Protein AF-A0A7C7Y521-F1 (afdb_monomer)

Radius of gyration: 19.04 Å; Cα contacts (8 Å, |Δi|>4): 292; chains: 1; bounding box: 47×38×48 Å

Solvent-accessible surface area (backbone atoms only — not comparable to full-atom values): 9490 Å² total; per-residue (Å²): 133,57,46,33,30,32,27,27,68,49,81,90,41,95,53,38,60,43,75,40,86,36,73,72,56,81,85,80,34,58,28,92,82,79,62,44,74,29,47,64,47,59,54,44,24,47,72,50,73,90,46,83,45,57,36,32,19,38,19,35,19,42,50,37,73,87,81,71,43,61,76,44,74,25,73,37,70,51,83,88,64,79,81,86,50,15,38,38,39,37,40,30,64,85,37,76,47,62,74,58,28,39,56,49,19,47,49,42,43,55,44,47,61,72,41,69,86,68,65,69,76,60,46,66,69,63,87,85,62,87,84,84,50,92,86,47,58,66,70,60,38,52,51,54,49,53,52,51,50,53,53,53,64,73,63,64,73,80,75,91,84,130

Mean predicted aligned error: 10.66 Å

pLDDT: mean 84.23, std 12.85, range [37.84, 97.69]

Structure (mmCIF, N/CA/C/O backbone):
data_AF-A0A7C7Y521-F1
#
_entry.id   AF-A0A7C7Y521-F1
#
loop_
_atom_site.group_PDB
_atom_site.id
_atom_site.type_symbol
_atom_site.label_atom_id
_atom_site.label_alt_id
_atom_site.label_comp_id
_atom_site.label_asym_id
_atom_site.label_entity_id
_atom_site.label_seq_id
_atom_site.pdbx_PDB_ins_code
_atom_site.Cartn_x
_atom_site.Cartn_y
_atom_site.Cartn_z
_atom_site.occupancy
_atom_site.B_iso_or_equiv
_atom_site.auth_seq_id
_atom_site.auth_comp_id
_atom_site.auth_asym_id
_atom_site.auth_atom_id
_atom_site.pdbx_PDB_model_num
ATOM 1 N N . MET A 1 1 ? 2.148 -13.731 1.899 1.00 59.22 1 MET A N 1
ATOM 2 C CA . MET A 1 1 ? 1.706 -13.271 3.235 1.00 59.22 1 MET A CA 1
ATOM 3 C C . MET A 1 1 ? 0.767 -12.085 3.046 1.00 59.22 1 MET A C 1
ATOM 5 O O . MET A 1 1 ? 1.193 -11.110 2.441 1.00 59.22 1 MET A O 1
ATOM 9 N N . LYS A 1 2 ? -0.501 -12.167 3.474 1.00 75.81 2 LYS A N 1
ATOM 10 C CA . LYS A 1 2 ? -1.462 -11.052 3.341 1.00 75.81 2 LYS A CA 1
ATOM 11 C C . LYS A 1 2 ? -1.344 -10.151 4.574 1.00 75.81 2 LYS A C 1
ATOM 13 O O . LYS A 1 2 ? -1.553 -10.625 5.691 1.00 75.81 2 LYS A O 1
ATOM 18 N N . ARG A 1 3 ? -0.948 -8.891 4.374 1.00 87.31 3 ARG A N 1
ATOM 19 C CA . ARG A 1 3 ? -0.843 -7.870 5.427 1.00 87.31 3 ARG A CA 1
ATOM 20 C C . ARG A 1 3 ? -1.971 -6.856 5.267 1.00 87.31 3 ARG A C 1
ATOM 22 O O . ARG A 1 3 ? -2.382 -6.552 4.147 1.00 87.31 3 ARG A O 1
ATOM 29 N N . GLY A 1 4 ? -2.453 -6.321 6.378 1.00 91.06 4 GLY A N 1
ATOM 30 C CA . GLY A 1 4 ? -3.502 -5.311 6.368 1.00 91.06 4 GLY A CA 1
ATOM 31 C C . GLY A 1 4 ? -3.716 -4.679 7.732 1.00 91.06 4 GLY A C 1
ATOM 32 O O . GLY A 1 4 ? -2.972 -4.933 8.683 1.00 91.06 4 GLY A O 1
ATOM 33 N N . VAL A 1 5 ? -4.747 -3.850 7.814 1.00 93.88 5 VAL A N 1
ATOM 34 C CA . VAL A 1 5 ? -5.182 -3.200 9.047 1.00 93.88 5 VAL A CA 1
ATOM 35 C C . VAL A 1 5 ? -6.683 -3.393 9.211 1.00 93.88 5 VAL A C 1
ATOM 37 O O . VAL A 1 5 ? -7.453 -3.155 8.281 1.00 93.88 5 VAL A O 1
ATOM 40 N N . GLY A 1 6 ? -7.086 -3.841 10.395 1.00 94.50 6 GLY A N 1
ATOM 41 C CA . GLY A 1 6 ? -8.477 -3.895 10.823 1.00 94.50 6 GLY A CA 1
ATOM 42 C C . GLY A 1 6 ? -8.884 -2.581 11.479 1.00 94.50 6 GLY A C 1
ATOM 43 O O . GLY A 1 6 ? -8.140 -2.059 12.308 1.00 94.50 6 GLY A O 1
ATOM 44 N N . TYR A 1 7 ? -10.057 -2.065 11.133 1.00 95.19 7 TYR A N 1
ATOM 45 C CA . TYR A 1 7 ? -10.624 -0.843 11.693 1.00 95.19 7 TYR A CA 1
ATOM 46 C C . TYR A 1 7 ? -12.006 -1.123 12.274 1.00 95.19 7 TYR A C 1
ATOM 48 O O . TYR A 1 7 ? -12.834 -1.786 11.649 1.00 95.19 7 TYR A O 1
ATOM 56 N N . CYS A 1 8 ? -12.261 -0.622 13.482 1.00 94.88 8 CYS A N 1
ATOM 57 C CA . CYS A 1 8 ? -13.601 -0.642 14.057 1.00 94.88 8 CYS A CA 1
ATOM 58 C C . CYS A 1 8 ? -14.475 0.415 13.373 1.00 94.88 8 CYS A C 1
ATOM 60 O O . CYS A 1 8 ? -14.067 1.574 13.282 1.00 94.88 8 CYS A O 1
ATOM 62 N N . GLU A 1 9 ? -15.675 0.022 12.948 1.00 93.62 9 GLU A N 1
ATOM 63 C CA . GLU A 1 9 ? -16.649 0.916 12.302 1.00 93.62 9 GLU A CA 1
ATOM 64 C C . GLU A 1 9 ? -17.722 1.432 13.271 1.00 93.62 9 GLU A C 1
ATOM 66 O O . GLU A 1 9 ? -18.473 2.343 12.939 1.00 93.62 9 GLU A O 1
ATOM 71 N N . ASN A 1 10 ? -17.776 0.898 14.494 1.00 94.06 10 ASN A N 1
ATOM 72 C CA . ASN A 1 10 ? -18.704 1.374 15.512 1.00 94.06 10 ASN A CA 1
ATOM 73 C C . ASN A 1 10 ? -18.259 2.739 16.052 1.00 94.06 10 ASN A C 1
ATOM 75 O O . ASN A 1 10 ? -17.289 2.803 16.806 1.00 94.06 10 ASN A O 1
ATOM 79 N N . THR A 1 11 ? -18.993 3.802 15.717 1.00 93.81 11 THR A N 1
ATOM 80 C CA . THR A 1 11 ? -18.720 5.188 16.140 1.00 93.81 11 THR A CA 1
ATOM 81 C C . THR A 1 11 ? -18.828 5.411 17.647 1.00 93.81 11 THR A C 1
ATOM 83 O O . THR A 1 11 ? -18.257 6.368 18.160 1.00 93.81 11 THR A O 1
ATOM 86 N N . GLU A 1 12 ? -19.538 4.541 18.367 1.00 95.44 12 GLU A N 1
ATOM 87 C CA . GLU A 1 12 ? -19.653 4.586 19.832 1.00 95.44 12 GLU A CA 1
ATOM 88 C C . GLU A 1 12 ? -18.513 3.827 20.529 1.00 95.44 12 GLU A C 1
ATOM 90 O O . GLU A 1 12 ? -18.348 3.899 21.748 1.00 95.44 12 GLU A O 1
ATOM 95 N N . CYS A 1 13 ? -17.706 3.079 19.774 1.00 94.06 13 CYS A N 1
ATOM 96 C CA . CYS A 1 13 ? -16.554 2.379 20.314 1.00 94.06 13 CYS A CA 1
ATOM 97 C C . CYS A 1 13 ? -15.375 3.342 20.463 1.00 94.06 13 CYS A C 1
ATOM 99 O O . CYS A 1 13 ? -15.006 4.045 19.529 1.00 94.06 13 CYS A O 1
ATOM 101 N N . GLU A 1 14 ? -14.686 3.295 21.601 1.00 94.19 14 GLU A N 1
ATOM 102 C CA . GLU A 1 14 ? -13.473 4.098 21.805 1.00 94.19 14 GLU A CA 1
ATOM 103 C C . GLU A 1 14 ? -12.347 3.744 20.811 1.00 94.19 14 GLU A C 1
ATOM 105 O O . GLU A 1 14 ? -11.445 4.545 20.576 1.00 94.19 14 GLU A O 1
ATOM 110 N N . ASP A 1 15 ? -12.394 2.553 20.207 1.00 93.69 15 ASP A N 1
ATOM 111 C CA . ASP A 1 15 ? -11.446 2.123 19.175 1.00 93.69 15 ASP A CA 1
ATOM 112 C C . ASP A 1 15 ? -11.959 2.366 17.749 1.00 93.69 15 ASP A C 1
ATOM 114 O O . ASP A 1 15 ? -11.380 1.849 16.789 1.00 93.69 15 ASP A O 1
ATOM 118 N N . TYR A 1 16 ? -13.024 3.160 17.592 1.00 93.94 16 TYR A N 1
ATOM 119 C CA . TYR A 1 16 ? -13.487 3.648 16.296 1.00 93.94 16 TYR A CA 1
ATOM 120 C C . TYR A 1 16 ? -12.320 4.219 15.488 1.00 93.94 16 TYR A C 1
ATOM 122 O O . TYR A 1 16 ? -11.528 5.013 16.002 1.00 93.94 16 TYR A O 1
ATOM 130 N N . ALA A 1 17 ? -12.195 3.790 14.228 1.00 90.81 17 ALA A N 1
ATOM 131 C CA . ALA A 1 17 ? -11.139 4.218 13.309 1.00 90.81 17 ALA A CA 1
ATOM 132 C C . ALA A 1 17 ? -9.686 3.955 13.780 1.00 90.81 17 ALA A C 1
ATOM 134 O O . ALA A 1 17 ? -8.739 4.309 13.072 1.00 90.81 17 ALA A O 1
ATOM 135 N N . LY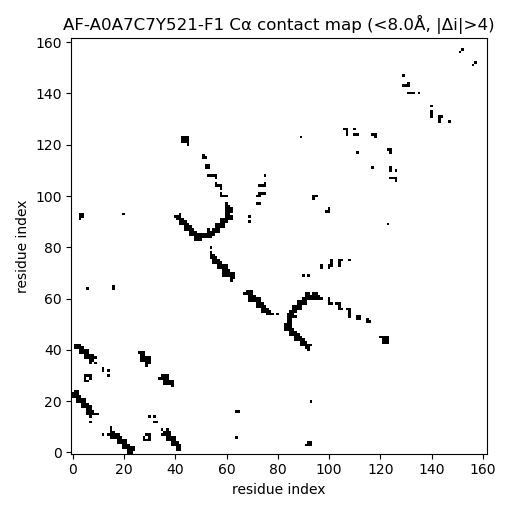S A 1 18 ? -9.462 3.287 14.922 1.00 91.62 18 LYS A N 1
ATOM 136 C CA . LYS A 1 18 ? -8.121 2.869 15.349 1.00 91.62 18 LYS A CA 1
ATOM 137 C C . LYS A 1 18 ? -7.715 1.607 14.595 1.00 91.62 18 LYS A C 1
ATOM 139 O O . LYS A 1 18 ? -8.468 0.640 14.516 1.00 91.62 18 LYS A O 1
ATOM 144 N N . GLY A 1 19 ? -6.513 1.636 14.026 1.00 90.56 19 GLY A N 1
ATOM 145 C CA . GLY A 1 19 ? -5.986 0.535 13.228 1.00 90.56 19 GLY A CA 1
ATOM 146 C C . GLY A 1 19 ? -5.368 -0.569 14.081 1.00 90.56 19 GLY A C 1
ATOM 147 O O . GLY A 1 19 ? -4.510 -0.299 14.919 1.00 90.56 19 GLY A O 1
ATOM 148 N N . VAL A 1 20 ? -5.750 -1.815 13.815 1.00 92.00 20 VAL A N 1
ATOM 149 C CA . VAL A 1 20 ? -5.137 -3.028 14.372 1.00 92.00 20 VAL A CA 1
ATOM 150 C C . VAL A 1 20 ? -4.362 -3.737 13.269 1.00 92.00 20 VAL A C 1
ATOM 152 O O . VAL A 1 20 ? -4.925 -4.044 12.223 1.00 92.00 20 VAL A O 1
ATOM 155 N N . PHE A 1 21 ? -3.074 -4.001 13.484 1.00 91.12 21 PHE A N 1
ATOM 156 C CA . PHE A 1 21 ? -2.248 -4.711 12.505 1.00 91.12 21 PHE A CA 1
ATOM 157 C C . PHE A 1 21 ? -2.719 -6.157 12.316 1.00 91.12 21 PHE A C 1
ATOM 159 O O . PHE A 1 21 ? -2.925 -6.876 13.293 1.00 91.12 21 PHE A O 1
ATOM 166 N N . LEU A 1 22 ? -2.844 -6.588 11.061 1.00 88.81 22 LEU A N 1
ATOM 167 C CA . LEU A 1 22 ? -3.291 -7.926 10.693 1.00 88.81 22 LEU A CA 1
ATOM 168 C C . LEU A 1 22 ? -2.240 -8.628 9.824 1.00 88.81 22 LEU A C 1
ATOM 170 O O . LEU A 1 22 ? -1.829 -8.118 8.777 1.00 88.81 22 LEU A O 1
ATOM 174 N N . LEU A 1 23 ? -1.833 -9.825 10.255 1.00 83.31 23 LEU A N 1
ATOM 175 C CA . LEU A 1 23 ? -0.861 -10.687 9.581 1.00 83.31 23 LEU A CA 1
ATOM 176 C C . LEU A 1 23 ? -1.488 -12.056 9.308 1.00 83.31 23 LEU A C 1
ATOM 178 O O . LEU A 1 23 ? -1.955 -12.696 10.246 1.00 83.31 23 LEU A O 1
ATOM 182 N N . ASN A 1 24 ? -1.491 -12.512 8.048 1.00 72.56 24 ASN A N 1
ATOM 183 C CA . ASN A 1 24 ? -2.112 -13.789 7.639 1.00 72.56 24 ASN A CA 1
ATOM 184 C C . ASN A 1 24 ? -3.574 -13.933 8.090 1.00 72.56 24 ASN A C 1
ATOM 186 O O . ASN A 1 24 ? -4.065 -15.022 8.374 1.00 72.56 24 ASN A O 1
ATOM 190 N N . HIS A 1 25 ? -4.258 -12.800 8.169 1.00 69.06 25 HIS A N 1
ATOM 191 C CA . HIS A 1 25 ? -5.650 -12.702 8.564 1.00 69.06 25 HIS A CA 1
ATOM 192 C C . HIS A 1 25 ? -6.571 -13.045 7.376 1.00 69.06 25 HIS A C 1
ATOM 194 O O . HIS A 1 25 ? -6.161 -12.947 6.215 1.00 69.06 25 HIS A O 1
ATOM 200 N N . GLY A 1 26 ? -7.786 -13.513 7.687 1.00 70.94 26 GLY A N 1
ATOM 201 C CA . GLY A 1 26 ? -8.828 -13.817 6.701 1.00 70.94 26 GLY A CA 1
ATOM 202 C C . GLY A 1 26 ? -9.430 -12.561 6.060 1.00 70.94 26 GLY A C 1
ATOM 203 O O . GLY A 1 26 ? -8.757 -11.562 5.851 1.00 70.94 26 GLY A O 1
ATOM 204 N N . ASP A 1 27 ? -10.721 -12.589 5.739 1.00 78.75 27 ASP A N 1
ATOM 205 C CA . ASP A 1 27 ? -11.410 -11.407 5.189 1.00 78.75 27 ASP A CA 1
ATOM 206 C C . ASP A 1 27 ? -12.251 -10.676 6.246 1.00 78.75 27 ASP A C 1
ATOM 208 O O . ASP A 1 27 ? -12.666 -9.541 6.042 1.00 78.75 27 ASP A O 1
ATOM 212 N N . THR A 1 28 ? -12.451 -11.298 7.409 1.00 86.69 28 THR A N 1
ATOM 213 C CA . THR A 1 28 ? -13.345 -10.824 8.472 1.00 86.69 28 THR A CA 1
ATOM 214 C C . THR A 1 28 ? -12.572 -10.372 9.700 1.00 86.69 28 THR A C 1
ATOM 216 O O . THR A 1 28 ? -11.849 -11.167 10.302 1.00 86.69 28 THR A O 1
ATOM 219 N N . PHE A 1 29 ? -12.739 -9.120 10.113 1.00 91.81 29 PHE A N 1
ATOM 220 C CA . PHE A 1 29 ? -12.147 -8.574 11.335 1.00 91.81 29 PHE A CA 1
ATOM 221 C C . PHE A 1 29 ? -13.235 -8.241 12.352 1.00 91.81 29 PHE A C 1
ATOM 223 O O . PHE A 1 29 ? -14.245 -7.638 12.006 1.00 91.81 29 PHE A O 1
ATOM 230 N N . TYR A 1 30 ? -13.003 -8.601 13.612 1.00 92.88 30 TYR A N 1
ATOM 231 C CA . TYR A 1 30 ? -13.845 -8.192 14.732 1.00 92.88 30 TYR A CA 1
ATOM 232 C C . TYR A 1 30 ? -13.053 -7.253 15.629 1.00 92.88 30 TYR A C 1
ATOM 234 O O . TYR A 1 30 ? -11.924 -7.567 16.014 1.00 92.88 30 TYR A O 1
ATOM 242 N N . CYS A 1 31 ? -13.656 -6.123 15.994 1.00 93.56 31 CYS A N 1
ATOM 243 C CA . CYS A 1 31 ? -13.049 -5.177 16.917 1.00 93.56 31 CYS A CA 1
ATOM 244 C C . CYS A 1 31 ? -12.708 -5.893 18.240 1.00 93.56 31 CYS A C 1
ATOM 246 O O . CYS A 1 31 ? -13.607 -6.462 18.869 1.00 93.56 31 CYS A O 1
ATOM 248 N N . PRO A 1 32 ? -11.452 -5.842 18.721 1.00 92.00 32 PRO A N 1
ATOM 249 C CA . PRO A 1 32 ? -11.068 -6.475 19.983 1.00 92.00 32 PRO A CA 1
ATOM 250 C C . PRO A 1 32 ? -11.863 -5.965 21.191 1.00 92.00 32 PRO A C 1
ATOM 252 O O . PRO A 1 32 ? -12.021 -6.691 22.173 1.00 92.00 32 PRO A O 1
ATOM 255 N N . ARG A 1 33 ? -12.377 -4.732 21.102 1.00 94.06 33 ARG A N 1
ATOM 256 C CA . ARG A 1 33 ? -13.061 -4.031 22.186 1.00 94.06 33 ARG A CA 1
ATOM 257 C C . ARG A 1 33 ? -14.566 -4.264 22.208 1.00 94.06 33 ARG A C 1
ATOM 259 O O . ARG A 1 33 ? -15.072 -4.825 23.171 1.00 94.06 33 ARG A O 1
ATOM 266 N N . CYS A 1 34 ? -15.284 -3.863 21.158 1.00 95.31 34 CYS A N 1
ATOM 267 C CA . CYS A 1 34 ? -16.746 -4.007 21.108 1.00 95.31 34 CYS A CA 1
ATOM 268 C C . CYS A 1 34 ? -17.223 -5.325 20.478 1.00 95.31 34 CYS A C 1
ATOM 270 O O . CYS A 1 34 ? -18.424 -5.574 20.450 1.00 95.31 34 CYS A O 1
ATOM 272 N N . ARG A 1 35 ? -16.308 -6.162 19.958 1.00 94.25 35 ARG A N 1
ATOM 273 C CA . ARG A 1 35 ? -16.593 -7.447 19.285 1.00 94.25 35 ARG A CA 1
ATOM 274 C C . ARG A 1 35 ? -17.498 -7.358 18.054 1.00 94.25 35 ARG A C 1
ATOM 276 O O . ARG A 1 35 ? -17.845 -8.390 17.489 1.00 94.25 35 ARG A O 1
ATOM 283 N N . GLN A 1 36 ? -17.835 -6.154 17.601 1.00 94.31 36 GLN A N 1
ATOM 284 C CA . GLN A 1 36 ? -18.565 -5.952 16.357 1.00 94.31 36 GLN A CA 1
ATOM 285 C C . GLN A 1 36 ? -17.659 -6.187 15.149 1.00 94.31 36 GLN A C 1
ATOM 287 O O . GLN A 1 36 ? -16.431 -6.057 15.236 1.00 94.31 36 GLN A O 1
ATOM 292 N N . LEU A 1 37 ? -18.284 -6.552 14.031 1.00 93.62 37 LEU A N 1
ATOM 293 C CA . LEU A 1 37 ? -17.612 -6.658 12.744 1.00 93.62 37 LEU A CA 1
ATOM 294 C C . LEU A 1 37 ? -17.034 -5.286 12.370 1.00 93.62 37 LEU A C 1
ATOM 296 O O . LEU A 1 37 ? -17.677 -4.260 12.581 1.00 93.62 37 LEU A O 1
ATOM 300 N N . GLY A 1 38 ? -15.810 -5.276 11.858 1.00 92.94 38 GLY A N 1
ATOM 301 C CA . GLY A 1 38 ? -15.163 -4.082 11.336 1.00 92.94 38 GLY A CA 1
ATOM 302 C C . GLY A 1 38 ? -14.614 -4.303 9.934 1.00 92.94 38 GLY A C 1
ATOM 303 O O . GLY A 1 38 ? -14.723 -5.388 9.355 1.00 92.94 38 GLY A O 1
ATOM 304 N N . LYS A 1 39 ? -13.964 -3.268 9.409 1.00 92.50 39 LYS A N 1
ATOM 305 C CA . LYS A 1 39 ? -13.402 -3.249 8.061 1.00 92.50 39 LYS A CA 1
ATOM 306 C C . LYS A 1 39 ? -11.958 -3.722 8.046 1.00 92.50 39 LYS A C 1
ATOM 308 O O . LYS A 1 39 ? -11.188 -3.441 8.961 1.00 92.50 39 LYS A O 1
ATOM 313 N N . VAL A 1 40 ? -11.575 -4.389 6.964 1.00 93.06 40 VAL A N 1
ATOM 314 C CA . VAL A 1 40 ? -10.196 -4.805 6.695 1.00 93.06 40 VAL A CA 1
ATOM 315 C C . VAL A 1 40 ? -9.701 -4.047 5.478 1.00 93.06 40 VAL A C 1
ATOM 317 O O . VAL A 1 40 ? -10.250 -4.205 4.390 1.00 93.06 40 VAL A O 1
ATOM 320 N N . GLU A 1 41 ? -8.644 -3.260 5.648 1.00 93.69 41 GLU A N 1
ATOM 321 C CA . GLU A 1 41 ? -7.918 -2.660 4.534 1.00 93.69 41 GLU A CA 1
ATOM 322 C C . GLU A 1 41 ? -6.633 -3.455 4.303 1.00 93.69 41 GLU A C 1
ATOM 324 O O . GLU A 1 41 ? -5.780 -3.558 5.189 1.00 93.69 41 GLU A O 1
ATOM 329 N N . LYS A 1 42 ? -6.507 -4.068 3.127 1.00 91.81 42 LYS A N 1
ATOM 330 C CA . LYS A 1 42 ? -5.358 -4.910 2.772 1.00 91.81 42 LYS A CA 1
ATOM 331 C C . LYS A 1 42 ? -4.343 -4.096 1.998 1.00 91.81 42 LYS A C 1
ATOM 333 O O . LYS A 1 42 ? -4.720 -3.255 1.187 1.00 91.81 42 LYS A O 1
ATOM 338 N N . GLU A 1 43 ? -3.066 -4.405 2.189 1.00 91.31 43 GLU A N 1
ATOM 339 C CA . GLU A 1 43 ? -2.066 -3.939 1.236 1.00 91.31 43 GLU A CA 1
ATOM 340 C C . GLU A 1 43 ? -2.307 -4.569 -0.133 1.00 91.31 43 GLU A C 1
ATOM 342 O O . GLU A 1 43 ? -2.573 -5.772 -0.229 1.00 91.31 43 GLU A O 1
ATOM 347 N N . ARG A 1 44 ? -2.202 -3.755 -1.183 1.00 90.12 44 ARG A N 1
ATOM 348 C CA . ARG A 1 44 ? -2.444 -4.171 -2.565 1.00 90.12 44 ARG A CA 1
ATOM 349 C C . ARG A 1 44 ? -1.425 -3.543 -3.498 1.00 90.12 44 ARG A C 1
ATOM 351 O O . ARG A 1 44 ? -1.056 -2.382 -3.331 1.00 90.12 44 ARG A O 1
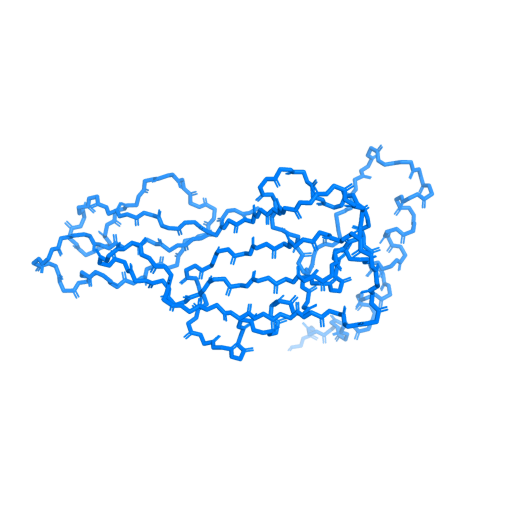ATOM 358 N N . GLY A 1 45 ? -0.967 -4.332 -4.458 1.00 90.38 45 GLY A N 1
ATOM 359 C CA . GLY A 1 45 ? -0.062 -3.918 -5.514 1.00 90.38 45 GLY A CA 1
ATOM 360 C C . GLY A 1 45 ? -0.738 -4.035 -6.865 1.00 90.38 45 GLY A C 1
ATOM 361 O O . GLY A 1 45 ? -1.439 -5.010 -7.097 1.00 90.38 45 GLY A O 1
ATOM 362 N N . PHE A 1 46 ? -0.533 -3.073 -7.752 1.00 90.31 46 PHE A N 1
ATOM 363 C CA . PHE A 1 46 ? -0.944 -3.183 -9.150 1.00 90.31 46 PHE A CA 1
ATOM 364 C C . PHE A 1 46 ? -0.032 -2.330 -10.022 1.00 90.31 46 PHE A C 1
ATOM 366 O O . PHE A 1 46 ? 0.664 -1.440 -9.534 1.00 90.31 46 PHE A O 1
ATOM 373 N N . TYR A 1 47 ? -0.027 -2.575 -11.326 1.00 90.25 47 TYR A N 1
ATOM 374 C CA . TYR A 1 47 ? 0.752 -1.766 -12.252 1.00 90.25 47 TYR A CA 1
ATOM 375 C C . TYR A 1 47 ? -0.023 -1.415 -13.510 1.00 90.25 47 TYR A C 1
ATOM 377 O O . TYR A 1 47 ? -1.026 -2.030 -13.859 1.00 90.25 47 TYR A O 1
ATOM 385 N N . THR A 1 48 ? 0.471 -0.389 -14.192 1.00 87.88 48 THR A N 1
ATOM 386 C CA . THR A 1 48 ? -0.035 0.063 -15.485 1.00 87.88 48 THR A CA 1
ATOM 387 C C . THR A 1 48 ? 1.113 0.128 -16.483 1.00 87.88 48 THR A C 1
ATOM 389 O O . THR A 1 48 ? 2.239 0.482 -16.122 1.00 87.88 48 THR A O 1
ATOM 392 N N . GLY A 1 49 ? 0.825 -0.223 -17.736 1.00 82.94 49 GLY A N 1
ATOM 393 C CA . GLY A 1 49 ? 1.796 -0.255 -18.828 1.00 82.94 49 GLY A CA 1
ATOM 394 C C . GLY A 1 49 ? 1.919 -1.636 -19.473 1.00 82.94 49 GLY A C 1
ATOM 395 O O . GLY A 1 49 ? 1.207 -2.573 -19.119 1.00 82.94 49 GLY A O 1
ATOM 396 N N . ASN A 1 50 ? 2.785 -1.727 -20.478 1.00 77.44 50 ASN A N 1
ATOM 397 C CA . ASN A 1 50 ? 2.999 -2.919 -21.301 1.00 77.44 50 ASN A CA 1
ATOM 398 C C . ASN A 1 50 ? 4.487 -3.171 -21.607 1.00 77.44 50 ASN A C 1
ATOM 400 O O . ASN A 1 50 ? 4.822 -3.724 -22.651 1.00 77.44 50 ASN A O 1
ATOM 404 N N . SER A 1 51 ? 5.370 -2.708 -20.723 1.00 77.19 51 SER A N 1
ATOM 405 C CA . SER A 1 51 ? 6.822 -2.880 -20.798 1.00 77.19 51 SER A CA 1
ATOM 406 C C . SER A 1 51 ? 7.305 -3.814 -19.686 1.00 77.19 51 SER A C 1
ATOM 408 O O . SER A 1 51 ? 6.625 -3.976 -18.680 1.00 77.19 51 SER A O 1
ATOM 410 N N . ASP A 1 52 ? 8.497 -4.387 -19.820 1.00 76.00 52 ASP A N 1
ATOM 411 C CA . ASP A 1 52 ? 9.130 -5.169 -18.743 1.00 76.00 52 ASP A CA 1
ATOM 412 C C . ASP A 1 52 ? 9.947 -4.293 -17.778 1.00 76.00 52 ASP A C 1
ATOM 414 O O . ASP A 1 52 ? 10.551 -4.790 -16.828 1.00 76.00 52 ASP A O 1
ATOM 418 N N . ILE A 1 53 ? 10.003 -2.984 -18.039 1.00 83.94 53 ILE A N 1
ATOM 419 C CA . ILE A 1 53 ? 10.795 -2.015 -17.280 1.00 83.94 53 ILE A CA 1
ATOM 420 C C . ILE A 1 53 ? 9.863 -1.114 -16.477 1.00 83.94 53 ILE A C 1
ATOM 422 O O . ILE A 1 53 ? 8.928 -0.518 -17.020 1.00 83.94 53 ILE A O 1
ATOM 426 N N . PHE A 1 54 ? 10.161 -0.964 -15.188 1.00 88.94 54 PHE A N 1
ATOM 427 C CA . PHE A 1 54 ? 9.450 -0.059 -14.296 1.00 88.94 54 PHE A CA 1
ATOM 428 C C . PHE A 1 54 ? 10.244 1.229 -14.135 1.00 88.94 54 PHE A C 1
ATOM 430 O O . PHE A 1 54 ? 11.388 1.219 -13.690 1.00 88.94 54 PHE A O 1
ATOM 437 N N . LYS A 1 55 ? 9.625 2.353 -14.493 1.00 92.06 55 LYS A N 1
ATOM 438 C CA . LYS A 1 55 ? 10.237 3.679 -14.344 1.00 92.06 55 LYS A CA 1
ATOM 439 C C . LYS A 1 55 ? 9.809 4.372 -13.062 1.00 92.06 55 LYS A C 1
ATOM 441 O O . LYS A 1 55 ? 10.532 5.222 -12.554 1.00 92.06 55 LYS A O 1
ATOM 446 N N . GLU A 1 56 ? 8.622 4.053 -12.569 1.00 94.06 56 GLU A N 1
ATOM 447 C CA . GLU A 1 56 ? 8.006 4.781 -11.472 1.00 94.06 56 GLU A CA 1
ATOM 448 C C . GLU A 1 56 ? 7.309 3.828 -10.512 1.00 94.06 56 GLU A C 1
ATOM 450 O O . GLU A 1 56 ? 6.614 2.896 -10.926 1.00 94.06 56 GLU A O 1
ATOM 455 N N . VAL A 1 57 ? 7.473 4.108 -9.224 1.00 94.88 57 VAL A N 1
ATOM 456 C CA . VAL A 1 57 ? 6.708 3.492 -8.150 1.00 94.88 57 VAL A CA 1
ATOM 457 C C . VAL A 1 57 ? 5.965 4.576 -7.389 1.00 94.88 57 VAL A C 1
ATOM 459 O O . VAL A 1 57 ? 6.558 5.551 -6.925 1.00 94.88 57 VAL A O 1
ATOM 462 N N . ARG A 1 58 ? 4.660 4.371 -7.237 1.00 96.56 58 ARG A N 1
ATOM 463 C CA . ARG A 1 58 ? 3.767 5.165 -6.398 1.00 96.56 58 ARG A CA 1
ATOM 464 C C . ARG A 1 58 ? 3.419 4.368 -5.154 1.00 96.56 58 ARG A C 1
ATOM 466 O O . ARG A 1 58 ? 3.129 3.178 -5.234 1.00 96.56 58 ARG A O 1
ATOM 473 N N . VAL A 1 59 ? 3.425 5.021 -4.006 1.00 97.06 59 VAL A N 1
ATOM 474 C CA . VAL A 1 59 ? 2.962 4.449 -2.744 1.00 97.06 59 VAL A CA 1
ATOM 475 C C . VAL A 1 59 ? 1.845 5.337 -2.232 1.00 97.06 59 VAL A C 1
ATOM 477 O O . VAL A 1 59 ? 2.108 6.453 -1.798 1.00 97.06 59 VAL A O 1
ATOM 480 N N . GLU A 1 60 ? 0.612 4.853 -2.290 1.00 97.69 60 GLU A N 1
ATOM 481 C CA . GLU A 1 60 ? -0.540 5.490 -1.661 1.00 97.69 60 GLU A CA 1
ATOM 482 C C . GLU A 1 60 ? -0.553 5.110 -0.177 1.00 97.69 60 GLU A C 1
ATOM 484 O O . GLU A 1 60 ? -0.551 3.927 0.191 1.00 97.69 60 GLU A O 1
ATOM 489 N N . TYR A 1 61 ? -0.505 6.118 0.691 1.00 96.94 61 TYR A N 1
ATOM 490 C CA . TYR A 1 61 ? -0.348 5.938 2.129 1.00 96.94 61 TYR A CA 1
ATOM 491 C C . TYR A 1 61 ? -1.248 6.892 2.920 1.00 96.94 61 TYR A C 1
ATOM 493 O O . TYR A 1 61 ? -2.065 7.630 2.370 1.00 96.94 61 TYR A O 1
ATOM 501 N N . ASN A 1 62 ? -1.143 6.818 4.248 1.00 95.44 62 ASN A N 1
ATOM 502 C CA . ASN A 1 62 ? -1.974 7.581 5.170 1.00 95.44 62 ASN A CA 1
ATOM 503 C C . ASN A 1 62 ? -3.475 7.306 4.963 1.00 95.44 62 ASN A C 1
ATOM 505 O O . ASN A 1 62 ? -4.283 8.215 4.785 1.00 95.44 62 ASN A O 1
ATOM 509 N N . PHE A 1 63 ? -3.834 6.016 4.965 1.00 96.69 63 PHE A N 1
ATOM 510 C CA . PHE A 1 63 ? -5.224 5.584 4.824 1.00 96.69 63 PHE A CA 1
ATOM 511 C C . PHE A 1 63 ? -6.117 6.186 5.911 1.00 96.69 63 PHE A C 1
ATOM 513 O O . PHE A 1 63 ? -5.817 6.055 7.107 1.00 96.69 63 PHE A O 1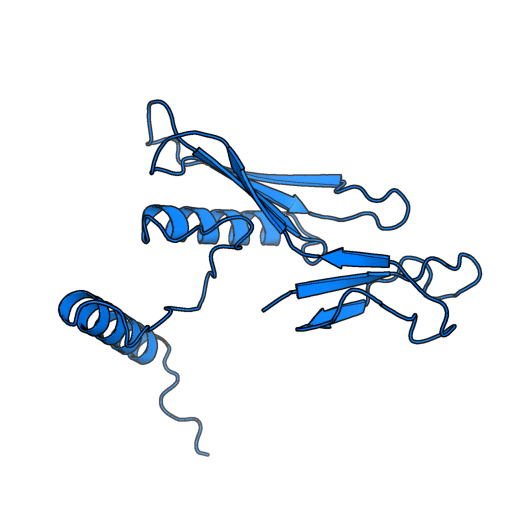
ATOM 520 N N . ASP A 1 64 ? -7.208 6.799 5.467 1.00 94.56 64 ASP A N 1
ATOM 521 C CA . ASP A 1 64 ? -8.301 7.312 6.272 1.00 94.56 64 ASP A CA 1
ATOM 522 C C . ASP A 1 64 ? -9.417 6.264 6.359 1.00 94.56 64 ASP A C 1
ATOM 524 O O . ASP A 1 64 ? -10.150 6.067 5.386 1.00 94.56 64 ASP A O 1
ATOM 528 N N . PRO A 1 65 ? -9.582 5.595 7.509 1.00 93.19 65 PRO A N 1
ATOM 529 C CA . PRO A 1 65 ? -10.583 4.548 7.658 1.00 93.19 65 PRO A CA 1
ATOM 530 C C . PRO A 1 65 ? -12.021 5.071 7.698 1.00 93.19 65 PRO A C 1
ATOM 532 O O . PRO A 1 65 ? -12.927 4.282 7.458 1.00 93.19 65 PRO A O 1
ATOM 535 N N . ILE A 1 66 ? -12.237 6.367 7.960 1.00 92.38 66 ILE A N 1
ATOM 536 C CA . ILE A 1 66 ? -13.580 6.963 8.014 1.00 92.38 66 ILE A CA 1
ATOM 537 C C . ILE A 1 66 ? -14.123 7.141 6.597 1.00 92.38 66 ILE A C 1
ATOM 539 O O . ILE A 1 66 ? -15.242 6.741 6.298 1.00 92.38 66 ILE A O 1
ATOM 543 N N . ASN A 1 67 ? -13.309 7.719 5.712 1.00 93.38 67 ASN A N 1
ATOM 544 C CA . ASN A 1 67 ? -13.706 7.993 4.329 1.00 93.38 67 ASN A CA 1
ATOM 545 C C . ASN A 1 67 ? -13.305 6.875 3.355 1.00 93.38 67 ASN A C 1
ATOM 547 O O . ASN A 1 67 ? -13.753 6.857 2.213 1.00 93.38 67 ASN A O 1
ATOM 551 N N . GLY A 1 68 ? -12.456 5.938 3.786 1.00 92.62 68 GLY A N 1
ATOM 552 C CA . GLY A 1 68 ? -11.990 4.824 2.967 1.00 92.62 68 GLY A CA 1
ATOM 553 C C . GLY A 1 68 ? -11.024 5.231 1.855 1.00 92.62 68 GLY A C 1
ATOM 554 O O . GLY A 1 68 ? -11.010 4.574 0.817 1.00 92.62 68 GLY A O 1
ATOM 555 N N . VAL A 1 69 ? -10.236 6.293 2.053 1.00 95.12 69 VAL A N 1
ATOM 556 C CA . VAL A 1 69 ? -9.331 6.844 1.030 1.00 95.12 69 VAL A CA 1
ATOM 557 C C . VAL A 1 69 ? -7.895 6.968 1.531 1.00 95.12 69 VAL A C 1
ATOM 559 O O . VAL A 1 69 ? -7.646 7.259 2.701 1.00 95.12 69 VAL A O 1
ATOM 562 N N . TYR A 1 70 ? -6.933 6.784 0.630 1.00 96.62 70 TYR A N 1
ATOM 563 C CA . TYR A 1 70 ? -5.544 7.174 0.858 1.00 96.62 70 TYR A CA 1
ATOM 564 C C . TYR A 1 70 ? -5.402 8.676 0.631 1.00 96.62 70 TYR A C 1
ATOM 566 O O . TYR A 1 70 ? -5.842 9.193 -0.393 1.00 96.62 70 TYR A O 1
ATOM 574 N N . ARG A 1 71 ? -4.826 9.387 1.602 1.00 96.69 71 ARG A N 1
ATOM 575 C CA . ARG A 1 71 ? -4.749 10.855 1.557 1.00 96.69 71 ARG A CA 1
ATOM 576 C C . ARG A 1 71 ? -3.501 11.376 0.854 1.00 96.69 71 ARG A C 1
ATOM 578 O O . ARG A 1 71 ? -3.493 12.522 0.418 1.00 96.69 71 ARG A O 1
ATOM 585 N N . GLU A 1 72 ? -2.452 10.564 0.771 1.00 97.56 72 GLU A N 1
ATOM 586 C CA . GLU A 1 72 ? -1.136 10.993 0.301 1.00 97.56 72 GLU A CA 1
ATOM 587 C C . GLU A 1 72 ? -0.499 9.949 -0.622 1.00 97.56 72 GLU A C 1
ATOM 589 O O . GLU A 1 72 ? -0.798 8.754 -0.538 1.00 97.56 72 GLU A O 1
ATOM 594 N N . ILE A 1 73 ? 0.396 10.411 -1.502 1.00 97.69 73 ILE A N 1
ATOM 595 C CA . ILE A 1 73 ? 1.102 9.578 -2.480 1.00 97.69 73 ILE A CA 1
ATOM 596 C C . ILE A 1 73 ? 2.588 9.937 -2.464 1.00 97.69 73 ILE A C 1
ATOM 598 O O . ILE A 1 73 ? 2.959 11.074 -2.741 1.00 97.69 73 ILE A O 1
ATOM 602 N N . GLY A 1 74 ? 3.441 8.957 -2.172 1.00 97.06 74 GLY A N 1
ATOM 603 C CA . GLY A 1 74 ? 4.890 9.059 -2.340 1.00 97.06 74 GLY A CA 1
ATOM 604 C C . GLY A 1 74 ? 5.291 8.518 -3.708 1.00 97.06 74 GLY A C 1
ATOM 605 O O . GLY A 1 74 ? 4.834 7.443 -4.093 1.00 97.06 74 GLY A O 1
ATOM 606 N N . ILE A 1 75 ? 6.131 9.241 -4.449 1.00 96.62 75 ILE A N 1
ATOM 607 C CA . ILE A 1 75 ? 6.518 8.868 -5.816 1.00 96.62 75 ILE A CA 1
ATOM 608 C C . ILE A 1 75 ? 8.037 8.801 -5.911 1.00 96.62 75 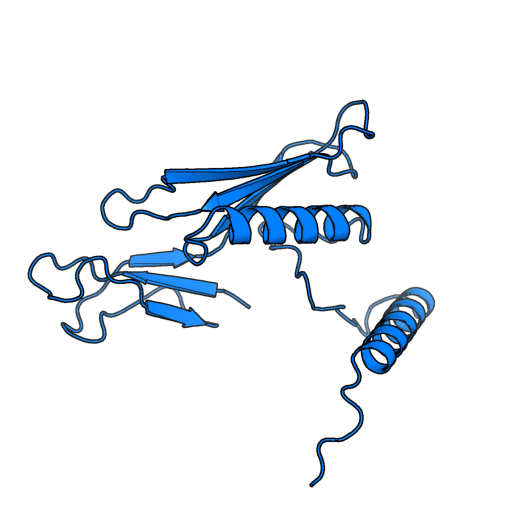ILE A C 1
ATOM 610 O O . ILE A 1 75 ? 8.729 9.748 -5.545 1.00 96.62 75 ILE A O 1
ATOM 614 N N . VAL A 1 76 ? 8.547 7.693 -6.445 1.00 95.94 76 VAL A N 1
ATOM 615 C CA . VAL A 1 76 ? 9.952 7.546 -6.836 1.00 95.94 76 VAL A CA 1
ATOM 616 C C . VAL A 1 76 ? 9.999 7.197 -8.313 1.00 95.94 76 VAL A C 1
ATOM 618 O O . VAL A 1 76 ? 9.293 6.297 -8.771 1.00 95.94 76 VAL A O 1
ATOM 621 N N . ARG A 1 77 ? 10.829 7.924 -9.061 1.00 94.38 77 ARG A N 1
ATOM 622 C CA . ARG A 1 77 ? 10.977 7.788 -10.508 1.00 94.38 77 ARG A CA 1
ATOM 623 C C . ARG A 1 77 ? 12.453 7.722 -10.881 1.00 94.38 77 ARG A C 1
ATOM 625 O O . ARG A 1 77 ? 13.247 8.510 -10.380 1.00 94.38 77 ARG A O 1
ATOM 632 N N . ASP A 1 78 ? 12.789 6.830 -11.804 1.00 90.81 78 ASP A N 1
ATOM 633 C CA . ASP A 1 78 ? 14.091 6.805 -12.465 1.00 90.81 78 ASP A CA 1
ATOM 634 C C . ASP A 1 78 ? 14.052 7.675 -13.733 1.00 90.81 78 ASP A C 1
ATOM 636 O O . ASP A 1 78 ? 13.418 7.346 -14.740 1.00 90.81 78 ASP A O 1
ATOM 640 N N . GLU A 1 79 ? 14.700 8.835 -13.670 1.00 89.81 79 GLU A N 1
ATOM 641 C CA . GLU A 1 79 ? 14.742 9.812 -14.765 1.00 89.81 79 GLU A CA 1
ATOM 642 C C . GLU A 1 79 ? 15.657 9.377 -15.922 1.00 89.81 79 GLU A C 1
ATOM 644 O O . GLU A 1 79 ? 15.506 9.875 -17.041 1.00 89.81 79 GLU A O 1
ATOM 649 N N . SER A 1 80 ? 16.567 8.424 -15.686 1.00 87.31 80 SER A N 1
ATOM 650 C CA . SER A 1 80 ? 17.482 7.914 -16.713 1.00 87.31 80 SER A CA 1
ATOM 651 C C . SER A 1 80 ? 16.780 7.022 -17.741 1.00 87.31 80 SER A C 1
ATOM 653 O O . SER A 1 80 ? 17.244 6.881 -18.872 1.00 87.31 80 SER A O 1
ATOM 655 N N . LEU A 1 81 ? 15.625 6.454 -17.378 1.00 84.62 81 LEU A N 1
ATOM 656 C CA . LEU A 1 81 ? 14.834 5.596 -18.251 1.00 84.62 81 LEU A CA 1
ATOM 657 C C . LEU A 1 81 ? 13.956 6.429 -19.195 1.00 84.62 81 LEU A C 1
ATOM 659 O O . LEU A 1 81 ? 13.088 7.209 -18.776 1.00 84.62 81 LEU A O 1
ATOM 663 N N . TRP A 1 82 ? 14.143 6.231 -20.499 1.00 77.25 82 TRP A N 1
ATOM 664 C CA . TRP A 1 82 ? 13.368 6.877 -21.564 1.00 77.25 82 TRP A CA 1
ATOM 665 C C . TRP A 1 82 ? 12.378 5.896 -22.213 1.00 77.25 82 TRP A C 1
ATOM 667 O O . TRP A 1 82 ? 12.511 4.683 -22.080 1.00 77.25 82 TRP A O 1
ATOM 677 N N . GLY A 1 83 ? 11.353 6.413 -22.899 1.00 75.38 83 GLY A N 1
ATOM 678 C CA . GLY A 1 83 ? 10.357 5.594 -23.609 1.00 75.38 83 GLY A CA 1
ATOM 679 C C . GLY A 1 83 ? 9.150 5.141 -22.770 1.00 75.38 83 GLY A C 1
ATOM 680 O O . GLY A 1 83 ? 8.860 5.699 -21.709 1.00 75.38 83 GLY A O 1
ATOM 681 N N . ARG A 1 84 ? 8.402 4.155 -23.293 1.00 73.62 84 ARG A N 1
ATOM 682 C CA . ARG A 1 84 ? 7.217 3.573 -22.638 1.00 73.62 84 ARG A CA 1
ATOM 683 C C . ARG A 1 84 ? 7.660 2.624 -21.526 1.00 73.62 84 ARG A C 1
ATOM 685 O O . ARG A 1 84 ? 8.236 1.577 -21.802 1.00 73.62 84 ARG A O 1
ATOM 692 N N . ASN A 1 85 ? 7.369 2.996 -20.287 1.00 83.69 85 ASN A N 1
ATOM 693 C CA . ASN A 1 85 ? 7.749 2.251 -19.093 1.00 83.69 85 ASN A CA 1
ATOM 694 C C . ASN A 1 85 ? 6.531 2.046 -18.194 1.00 83.69 85 ASN A C 1
ATOM 696 O O . ASN A 1 85 ? 5.579 2.829 -18.250 1.00 83.69 85 ASN A O 1
ATOM 700 N N . ASN A 1 86 ? 6.577 1.016 -17.357 1.00 88.75 86 ASN A N 1
ATOM 701 C CA . ASN A 1 86 ? 5.507 0.724 -16.419 1.00 88.75 86 ASN A CA 1
ATOM 702 C C . ASN A 1 86 ? 5.578 1.614 -15.180 1.00 88.75 86 ASN A C 1
ATOM 704 O O . ASN A 1 86 ? 6.654 2.049 -14.746 1.00 88.75 86 ASN A O 1
ATOM 708 N N . VAL A 1 87 ? 4.402 1.816 -14.591 1.00 91.75 87 VAL A N 1
ATOM 709 C CA . VAL A 1 87 ? 4.214 2.444 -13.285 1.00 91.75 87 VAL A CA 1
ATOM 710 C C . VAL A 1 87 ? 3.608 1.411 -12.352 1.00 91.75 87 VAL A C 1
ATOM 712 O O . VAL A 1 87 ? 2.538 0.874 -12.640 1.00 91.75 87 VAL A O 1
ATOM 715 N N . TYR A 1 88 ? 4.272 1.151 -11.234 1.00 92.56 88 TYR A N 1
ATOM 716 C CA . TYR A 1 88 ? 3.757 0.289 -10.178 1.00 92.56 88 TYR A CA 1
ATOM 717 C C . TYR A 1 88 ? 3.159 1.140 -9.055 1.00 92.56 88 TYR A C 1
ATOM 719 O O . TYR A 1 88 ? 3.729 2.162 -8.682 1.00 92.56 88 TYR A O 1
ATOM 727 N N . THR A 1 89 ? 2.022 0.729 -8.503 1.00 94.75 89 THR A N 1
ATOM 728 C CA . THR A 1 89 ? 1.349 1.398 -7.387 1.00 94.75 89 THR A CA 1
ATOM 729 C C . THR A 1 89 ? 1.157 0.420 -6.234 1.00 94.75 89 THR A C 1
ATOM 731 O O . THR A 1 89 ? 0.593 -0.659 -6.404 1.00 94.75 89 THR A O 1
ATOM 734 N N . LEU A 1 90 ? 1.627 0.807 -5.049 1.00 94.88 90 LEU A N 1
ATOM 735 C CA . LEU A 1 90 ? 1.363 0.133 -3.784 1.00 94.88 90 LEU A CA 1
ATOM 736 C C . LEU A 1 90 ? 0.351 0.946 -2.980 1.00 94.88 90 LEU A C 1
ATOM 738 O O . LEU A 1 90 ? 0.627 2.084 -2.617 1.00 94.88 90 LEU A O 1
ATOM 742 N N . GLN A 1 91 ? -0.758 0.328 -2.607 1.00 95.31 91 GLN A N 1
ATOM 743 C CA . GLN A 1 91 ? -1.669 0.835 -1.588 1.00 95.31 91 GLN A CA 1
ATOM 744 C C . GLN A 1 91 ? -1.317 0.198 -0.249 1.00 95.31 91 GLN A C 1
ATOM 746 O O . GLN A 1 91 ? -1.367 -1.028 -0.116 1.00 95.31 91 GLN A O 1
ATOM 751 N N . SER A 1 92 ? -0.938 1.008 0.747 1.00 94.25 92 SER A N 1
ATOM 752 C CA . SER A 1 92 ? -0.550 0.487 2.061 1.00 94.25 92 SER A CA 1
ATOM 753 C C . SER A 1 92 ? -1.183 1.242 3.230 1.00 94.25 92 SER A C 1
ATOM 755 O O . SER A 1 92 ? -0.774 2.365 3.541 1.00 94.25 92 SER A O 1
ATOM 757 N N . PRO A 1 93 ? -2.149 0.635 3.957 1.00 94.00 93 PRO A N 1
ATOM 758 C CA . PRO A 1 93 ? -2.720 1.251 5.157 1.00 94.00 93 PRO A CA 1
ATOM 759 C C . PRO A 1 93 ? -1.734 1.273 6.341 1.00 94.00 93 PRO A C 1
ATOM 761 O O . PRO A 1 93 ? -1.977 1.956 7.339 1.00 94.00 93 PRO A O 1
ATOM 764 N N . LEU A 1 94 ? -0.612 0.553 6.220 1.00 92.69 94 LEU A N 1
ATOM 765 C CA . LEU A 1 94 ? 0.449 0.441 7.224 1.00 92.69 94 LEU A CA 1
ATOM 766 C C . LEU A 1 94 ? 1.410 1.631 7.219 1.00 92.69 94 LEU A C 1
ATOM 768 O O . LEU A 1 94 ? 2.106 1.868 8.207 1.00 92.69 94 LEU A O 1
ATOM 772 N N . ILE A 1 95 ? 1.480 2.369 6.113 1.00 94.50 95 ILE A N 1
ATOM 773 C CA . ILE A 1 95 ? 2.397 3.495 5.963 1.00 94.50 95 ILE A CA 1
ATOM 774 C C . ILE A 1 95 ? 1.662 4.781 6.344 1.00 94.50 95 ILE A C 1
ATOM 776 O O . ILE A 1 95 ? 0.599 5.097 5.810 1.00 94.50 95 ILE A O 1
ATOM 780 N N . LYS A 1 96 ? 2.234 5.529 7.293 1.00 93.44 96 LYS A N 1
ATOM 781 C CA . LYS A 1 96 ? 1.677 6.796 7.801 1.00 93.44 96 LYS A CA 1
ATOM 782 C C . LYS A 1 96 ? 2.570 8.009 7.553 1.00 93.44 96 LYS A C 1
ATOM 784 O O . LYS A 1 96 ? 2.171 9.117 7.874 1.00 93.44 96 LYS A O 1
ATOM 789 N N . THR A 1 97 ? 3.772 7.810 7.014 1.00 95.00 97 THR A N 1
ATOM 790 C CA . THR A 1 97 ? 4.741 8.892 6.813 1.00 95.00 97 THR A CA 1
ATOM 791 C C . THR A 1 97 ? 5.333 8.853 5.415 1.00 95.00 97 THR A C 1
ATOM 793 O O . THR A 1 97 ? 5.654 7.781 4.893 1.00 95.00 97 THR A O 1
ATOM 796 N N . GLU A 1 98 ? 5.562 10.039 4.860 1.00 96.38 98 GLU A N 1
ATOM 797 C CA . GLU A 1 98 ? 6.195 10.231 3.556 1.00 96.38 98 GLU A CA 1
ATOM 798 C C . GLU A 1 98 ? 7.571 9.559 3.487 1.00 96.38 98 GLU A C 1
ATOM 800 O O . GLU A 1 98 ? 7.839 8.756 2.597 1.00 96.38 98 GLU A O 1
ATOM 805 N N . LYS A 1 99 ? 8.428 9.789 4.493 1.00 95.31 99 LYS A N 1
ATOM 806 C CA . LYS A 1 99 ? 9.772 9.190 4.566 1.00 95.31 99 LYS A CA 1
ATOM 807 C C . LYS A 1 99 ? 9.740 7.666 4.417 1.00 95.31 99 LYS A C 1
ATOM 809 O O . LYS A 1 99 ? 10.622 7.082 3.786 1.00 95.31 99 LYS A O 1
ATOM 814 N N . ARG A 1 100 ? 8.748 6.999 5.019 1.00 93.12 100 ARG A N 1
ATOM 815 C CA . ARG A 1 100 ? 8.597 5.546 4.894 1.00 93.12 100 ARG A CA 1
ATOM 816 C C . ARG A 1 100 ? 8.052 5.164 3.521 1.00 93.12 100 ARG A C 1
ATOM 818 O O . ARG A 1 100 ? 8.544 4.184 2.968 1.00 93.12 100 ARG A O 1
ATOM 825 N N . ALA A 1 101 ? 7.095 5.920 2.985 1.00 94.81 101 ALA A N 1
ATOM 826 C CA . ALA A 1 101 ? 6.545 5.709 1.649 1.00 94.81 101 ALA A CA 1
ATOM 827 C C . ALA A 1 101 ? 7.639 5.776 0.574 1.00 94.81 101 ALA A C 1
ATOM 829 O O . ALA A 1 101 ? 7.786 4.832 -0.196 1.00 94.81 101 ALA A O 1
AT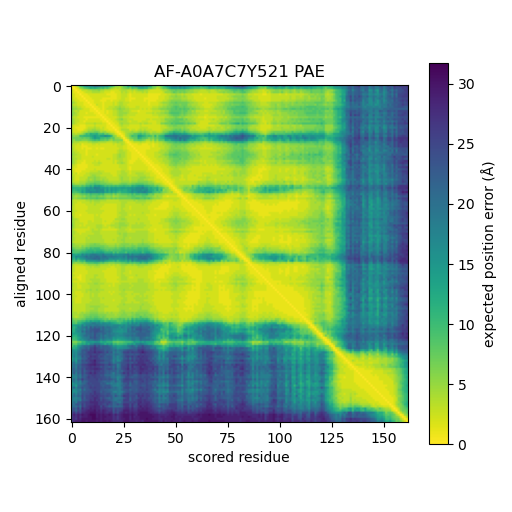OM 830 N N . LEU A 1 102 ? 8.476 6.818 0.597 1.00 95.62 102 LEU A N 1
ATOM 831 C CA . LEU A 1 102 ? 9.587 6.994 -0.343 1.00 95.62 102 LEU A CA 1
ATOM 832 C C . LEU A 1 102 ? 10.615 5.861 -0.242 1.00 95.62 102 LEU A C 1
ATOM 834 O O . LEU A 1 102 ? 10.989 5.281 -1.257 1.00 95.62 102 LEU A O 1
ATOM 838 N N . LYS A 1 103 ? 11.005 5.465 0.978 1.00 93.19 103 LYS A N 1
ATOM 839 C CA . LYS A 1 103 ? 11.936 4.340 1.179 1.00 93.19 103 LYS A CA 1
ATOM 840 C C . LYS A 1 103 ? 11.385 3.017 0.632 1.00 93.19 103 LYS A C 1
ATOM 842 O O . LYS A 1 103 ? 12.132 2.207 0.092 1.00 93.19 103 LYS A O 1
ATOM 847 N N . VAL A 1 104 ? 10.085 2.771 0.804 1.00 91.69 104 VAL A N 1
ATOM 848 C CA . VAL A 1 104 ? 9.419 1.582 0.251 1.00 91.69 104 VAL A CA 1
ATOM 849 C C . VAL A 1 104 ? 9.346 1.668 -1.273 1.00 91.69 104 VAL A C 1
ATOM 851 O O . VAL A 1 104 ? 9.644 0.680 -1.938 1.00 91.69 104 VAL A O 1
ATOM 854 N N . ALA A 1 105 ? 9.006 2.834 -1.824 1.00 93.62 105 ALA A N 1
ATOM 855 C CA . ALA A 1 105 ? 8.925 3.054 -3.263 1.00 93.62 105 ALA A CA 1
ATOM 856 C C . ALA A 1 105 ? 10.272 2.799 -3.957 1.00 93.62 105 ALA A C 1
ATOM 858 O O . ALA A 1 105 ? 10.328 2.076 -4.949 1.00 93.62 105 ALA A O 1
ATOM 859 N N . GLU A 1 106 ? 11.362 3.318 -3.390 1.00 91.44 106 GLU A N 1
ATOM 860 C CA . GLU A 1 106 ? 12.728 3.102 -3.873 1.00 91.44 106 GLU A CA 1
ATOM 861 C C . GLU A 1 106 ? 13.116 1.617 -3.847 1.00 91.44 106 GLU A C 1
ATOM 863 O O . GLU A 1 106 ? 13.595 1.075 -4.843 1.00 91.44 106 GLU A O 1
ATOM 868 N N . ALA A 1 107 ? 12.841 0.926 -2.735 1.00 89.25 107 ALA A N 1
ATOM 869 C CA . ALA A 1 107 ? 13.124 -0.501 -2.608 1.00 89.25 107 ALA A CA 1
ATOM 870 C C . ALA A 1 107 ? 12.331 -1.347 -3.619 1.00 89.25 107 ALA A C 1
ATOM 872 O O . ALA A 1 107 ? 12.864 -2.299 -4.190 1.00 89.25 107 ALA A O 1
ATOM 873 N N . ILE A 1 108 ? 11.063 -1.007 -3.859 1.00 89.81 108 ILE A N 1
ATOM 874 C CA . ILE A 1 108 ? 10.232 -1.676 -4.865 1.00 89.81 108 ILE A CA 1
ATOM 875 C C . ILE A 1 108 ? 10.787 -1.422 -6.267 1.00 89.81 108 ILE A C 1
ATOM 877 O O . ILE A 1 108 ? 10.954 -2.377 -7.021 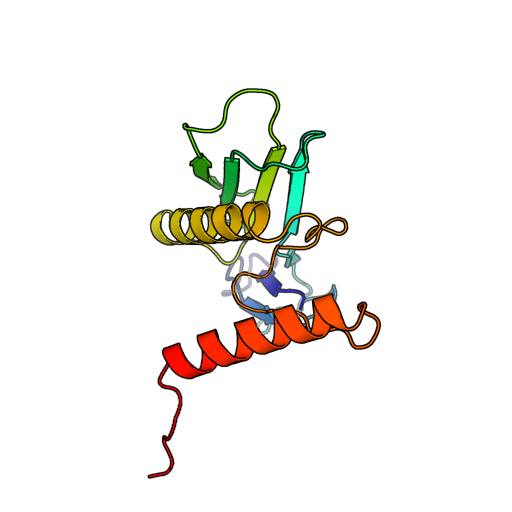1.00 89.81 108 ILE A O 1
ATOM 881 N N . LEU A 1 109 ? 11.124 -0.174 -6.604 1.00 89.69 109 LEU A N 1
ATOM 882 C CA . LEU A 1 109 ? 11.640 0.186 -7.927 1.00 89.69 109 LEU A CA 1
ATOM 883 C C . LEU A 1 109 ? 12.940 -0.567 -8.238 1.00 89.69 109 LEU A C 1
ATOM 885 O O . LEU A 1 109 ? 13.087 -1.136 -9.321 1.00 89.69 109 LEU A O 1
ATOM 889 N N . ALA A 1 110 ? 13.849 -0.637 -7.263 1.00 85.56 110 ALA A N 1
ATOM 890 C CA . ALA A 1 110 ? 15.091 -1.391 -7.384 1.00 85.56 110 ALA A CA 1
ATOM 891 C C . ALA A 1 110 ? 14.837 -2.889 -7.629 1.00 85.56 110 ALA A C 1
ATOM 893 O O . ALA A 1 110 ? 15.490 -3.497 -8.477 1.00 85.56 110 ALA A O 1
ATOM 894 N N . ASN A 1 111 ? 13.877 -3.489 -6.920 1.00 82.50 111 ASN A N 1
ATOM 895 C CA . ASN A 1 111 ? 13.583 -4.917 -7.047 1.00 82.50 111 ASN A CA 1
ATOM 896 C C . ASN A 1 111 ? 12.846 -5.271 -8.339 1.00 82.50 111 ASN A C 1
ATOM 898 O O . ASN A 1 111 ? 13.185 -6.278 -8.954 1.00 82.50 111 ASN A O 1
ATOM 902 N N . LEU A 1 112 ? 11.899 -4.442 -8.780 1.00 84.81 112 LEU A N 1
ATOM 903 C CA . LEU A 1 112 ? 11.173 -4.646 -10.037 1.00 84.81 112 LEU A CA 1
ATOM 904 C C . LEU A 1 112 ? 12.118 -4.678 -11.242 1.00 84.81 112 LEU A C 1
ATOM 906 O O . LEU A 1 112 ? 11.976 -5.523 -12.120 1.00 84.81 112 LEU A O 1
ATOM 910 N N . ASN A 1 113 ? 13.118 -3.794 -11.262 1.00 80.94 113 ASN A N 1
ATOM 911 C CA . ASN A 1 113 ? 14.101 -3.762 -12.344 1.00 80.94 113 ASN A CA 1
ATOM 912 C C . ASN A 1 113 ? 15.203 -4.828 -12.193 1.00 80.94 113 ASN A C 1
ATOM 914 O O . ASN A 1 113 ? 15.763 -5.264 -13.201 1.00 80.94 113 ASN A O 1
ATOM 918 N N . ARG A 1 114 ? 15.506 -5.276 -10.963 1.00 74.62 114 ARG A N 1
ATOM 919 C CA . ARG A 1 114 ? 16.480 -6.350 -10.689 1.00 74.62 114 ARG A CA 1
ATOM 920 C C . ARG A 1 114 ? 15.935 -7.741 -11.026 1.00 74.62 114 ARG A C 1
ATOM 922 O O . ARG A 1 114 ? 16.678 -8.569 -11.548 1.00 74.62 114 ARG A O 1
ATOM 929 N N . TYR A 1 115 ? 14.661 -7.996 -10.744 1.00 68.56 115 TYR A N 1
ATOM 930 C CA . TYR A 1 115 ? 14.010 -9.286 -10.955 1.00 68.56 115 TYR A CA 1
ATOM 931 C C . TYR A 1 115 ? 12.859 -9.133 -11.952 1.00 68.56 115 TYR A C 1
ATOM 933 O O . TYR A 1 115 ? 11.705 -8.916 -11.587 1.00 68.56 115 TYR A O 1
ATOM 941 N N . ARG A 1 116 ? 13.176 -9.228 -13.244 1.00 65.19 116 ARG A N 1
ATOM 942 C CA . ARG A 1 116 ? 12.157 -9.183 -14.301 1.00 65.19 116 ARG A CA 1
ATOM 943 C C . ARG A 1 116 ? 11.234 -10.400 -14.189 1.00 65.19 116 ARG A C 1
ATOM 945 O O . ARG A 1 116 ? 11.714 -11.502 -13.945 1.00 65.19 116 ARG A O 1
ATOM 952 N N . GLY A 1 117 ? 9.928 -10.192 -14.360 1.00 62.84 117 GLY A N 1
ATOM 953 C CA . GLY A 1 117 ? 8.913 -11.248 -14.228 1.00 62.84 117 GLY A CA 1
ATOM 954 C C . GLY A 1 117 ? 8.455 -11.545 -12.793 1.00 62.84 117 GLY A C 1
ATOM 955 O O . GLY A 1 117 ? 7.751 -12.523 -12.581 1.00 62.84 117 GLY A O 1
ATOM 956 N N . LEU A 1 118 ? 8.821 -10.716 -11.803 1.00 61.09 118 LEU A N 1
ATOM 957 C CA . LEU A 1 118 ? 8.471 -10.940 -10.389 1.00 61.09 118 LEU A CA 1
ATOM 958 C C . LEU A 1 118 ? 6.982 -10.710 -10.049 1.00 61.09 118 LEU A C 1
ATOM 960 O O . LEU A 1 118 ? 6.572 -10.980 -8.925 1.00 61.09 118 LEU A O 1
ATOM 964 N N . LEU A 1 119 ? 6.185 -10.155 -10.965 1.00 63.56 119 LEU A N 1
ATOM 965 C CA . LEU A 1 119 ? 4.792 -9.799 -10.695 1.00 63.56 119 LEU A CA 1
ATOM 966 C C . LEU A 1 119 ? 3.835 -10.790 -11.359 1.00 63.56 119 LEU A C 1
ATOM 968 O O . LEU A 1 119 ? 3.642 -10.740 -12.572 1.00 63.56 119 LEU A O 1
ATOM 972 N N . ASN A 1 120 ? 3.180 -11.628 -10.551 1.00 57.78 120 ASN A N 1
ATOM 973 C CA . ASN A 1 120 ? 1.986 -12.367 -10.951 1.00 57.78 120 ASN A CA 1
ATOM 974 C C . ASN A 1 120 ? 0.742 -11.698 -10.340 1.00 57.78 120 ASN A C 1
ATOM 976 O O . ASN A 1 120 ? 0.434 -11.888 -9.166 1.00 57.78 120 ASN A O 1
ATOM 980 N N . GLY A 1 121 ? 0.004 -10.913 -11.132 1.00 58.47 121 GLY A N 1
ATOM 981 C CA . GLY A 1 121 ? -1.240 -10.268 -10.681 1.00 58.47 121 GLY A CA 1
ATOM 982 C C . GLY A 1 121 ? -1.026 -9.204 -9.593 1.00 58.47 121 GLY A C 1
ATOM 983 O O . GLY A 1 121 ? -0.172 -8.335 -9.746 1.00 58.47 121 GLY A O 1
ATOM 984 N N . ASP A 1 122 ? -1.798 -9.276 -8.500 1.00 53.34 122 ASP A N 1
ATOM 985 C CA . ASP A 1 122 ? -1.805 -8.296 -7.390 1.00 53.34 122 ASP A CA 1
ATOM 986 C C . ASP A 1 122 ? -0.643 -8.475 -6.380 1.00 53.34 122 ASP A C 1
ATOM 988 O O . ASP A 1 122 ? -0.714 -8.043 -5.221 1.00 53.34 122 ASP A O 1
ATOM 992 N N . GLU A 1 123 ? 0.418 -9.186 -6.765 1.00 66.12 123 GLU A N 1
ATOM 993 C CA . GLU A 1 123 ? 1.525 -9.491 -5.865 1.00 66.12 123 GLU A CA 1
ATOM 994 C C . GLU A 1 123 ? 2.386 -8.261 -5.570 1.00 66.12 123 GLU A C 1
ATOM 996 O O . GLU A 1 123 ? 2.884 -7.573 -6.457 1.00 66.12 123 GLU A O 1
ATOM 1001 N N . ILE A 1 124 ? 2.601 -8.006 -4.278 1.00 71.75 124 ILE A N 1
ATOM 1002 C CA . ILE A 1 124 ? 3.526 -6.971 -3.826 1.00 71.75 124 ILE A CA 1
ATOM 1003 C C . ILE A 1 124 ? 4.948 -7.531 -3.952 1.00 71.75 124 ILE A C 1
ATOM 1005 O O . ILE A 1 124 ? 5.249 -8.523 -3.275 1.00 71.75 124 ILE A O 1
ATOM 1009 N N . PRO A 1 125 ? 5.834 -6.910 -4.758 1.00 66.44 125 PRO A N 1
ATOM 1010 C CA . PRO A 1 125 ? 7.193 -7.386 -4.959 1.00 66.44 125 PRO A CA 1
ATOM 1011 C C . PRO A 1 125 ? 7.913 -7.359 -3.611 1.00 66.44 125 PRO A C 1
ATOM 1013 O O . PRO A 1 125 ? 8.122 -6.302 -3.004 1.00 66.44 125 PRO A O 1
ATOM 1016 N N . ARG A 1 126 ? 8.204 -8.552 -3.081 1.00 64.56 126 ARG A N 1
ATOM 1017 C CA . ARG A 1 126 ? 8.711 -8.704 -1.716 1.00 64.56 126 ARG A CA 1
ATOM 1018 C C . ARG A 1 126 ? 10.121 -8.139 -1.660 1.00 64.56 126 ARG A C 1
ATOM 1020 O O . ARG A 1 126 ? 11.020 -8.608 -2.344 1.00 64.56 126 ARG A O 1
ATOM 1027 N N . THR A 1 127 ? 10.322 -7.137 -0.813 1.00 56.53 127 THR A N 1
ATOM 1028 C CA . THR A 1 127 ? 11.604 -6.432 -0.709 1.00 56.53 127 THR A CA 1
ATOM 1029 C C . THR A 1 127 ? 12.699 -7.223 0.013 1.00 56.53 127 THR A C 1
ATOM 1031 O O . THR A 1 127 ? 13.819 -6.734 0.100 1.00 56.53 127 THR A O 1
ATOM 1034 N N . THR A 1 128 ? 12.381 -8.395 0.577 1.00 52.03 128 THR A N 1
ATOM 1035 C CA . THR A 1 128 ? 13.265 -9.138 1.498 1.00 52.03 128 THR A CA 1
ATOM 1036 C C . THR A 1 128 ? 13.241 -10.658 1.323 1.00 52.03 128 THR A C 1
ATOM 1038 O O . THR A 1 128 ? 13.823 -11.356 2.144 1.00 52.03 128 THR A O 1
ATOM 1041 N N . GLU A 1 129 ? 12.547 -11.200 0.320 1.00 55.72 129 GLU A N 1
ATOM 1042 C CA . GLU A 1 129 ? 12.421 -12.655 0.160 1.00 55.72 129 GLU A CA 1
ATOM 1043 C C . GLU A 1 129 ? 12.877 -13.076 -1.236 1.00 55.72 129 GLU A C 1
ATOM 1045 O O . GLU A 1 129 ? 12.174 -12.868 -2.224 1.00 55.72 129 GLU A O 1
ATOM 1050 N N . ILE A 1 130 ? 14.059 -13.689 -1.310 1.00 60.38 130 ILE A N 1
ATOM 1051 C CA . ILE A 1 130 ? 14.459 -14.484 -2.471 1.00 60.38 130 ILE A CA 1
ATOM 1052 C C . ILE A 1 130 ? 13.650 -15.783 -2.395 1.00 60.38 130 ILE A C 1
ATOM 1054 O O . ILE A 1 130 ? 13.849 -16.596 -1.493 1.00 60.38 130 ILE A O 1
ATOM 1058 N N . THR A 1 131 ? 12.702 -15.964 -3.315 1.00 62.44 131 THR A N 1
ATOM 1059 C CA . THR A 1 131 ? 11.933 -17.212 -3.397 1.00 62.44 131 THR A CA 1
ATOM 1060 C C . THR A 1 131 ? 12.788 -18.264 -4.093 1.00 62.44 131 THR A C 1
ATOM 1062 O O . THR A 1 131 ? 13.106 -18.121 -5.272 1.00 62.44 131 THR A O 1
ATOM 1065 N N . LEU A 1 132 ? 13.171 -19.304 -3.354 1.00 72.06 132 LEU A N 1
ATOM 1066 C CA . LEU A 1 132 ? 13.786 -20.510 -3.901 1.00 72.06 132 LEU A CA 1
ATOM 1067 C C . LEU A 1 132 ? 12.671 -21.500 -4.245 1.00 72.06 132 LEU A C 1
ATOM 1069 O O . LEU A 1 132 ? 11.937 -21.925 -3.353 1.00 72.06 132 LEU A O 1
ATOM 1073 N N . SER A 1 133 ? 12.539 -21.854 -5.521 1.00 70.12 133 SER A N 1
ATOM 1074 C CA . SER A 1 133 ? 11.619 -22.896 -5.979 1.00 70.12 133 SER A CA 1
ATOM 1075 C C . SER A 1 133 ? 12.415 -24.109 -6.443 1.00 70.12 133 SER A C 1
ATOM 1077 O O . SER A 1 133 ? 13.349 -23.973 -7.225 1.00 70.12 133 SER A O 1
ATOM 1079 N N . PHE A 1 134 ? 12.040 -25.300 -5.975 1.00 79.12 134 PHE A N 1
ATOM 1080 C CA . PHE A 1 134 ? 12.650 -26.555 -6.433 1.00 79.12 134 PHE A CA 1
ATOM 1081 C C . PHE A 1 134 ? 12.191 -26.967 -7.837 1.00 79.12 134 PHE A C 1
ATOM 1083 O O . PHE A 1 134 ? 12.788 -27.864 -8.426 1.00 79.12 134 PHE A O 1
ATOM 1090 N N . ASP A 1 135 ? 11.166 -26.295 -8.365 1.00 80.44 135 ASP A N 1
ATOM 1091 C CA . ASP A 1 135 ? 10.676 -26.486 -9.728 1.00 80.44 135 ASP A CA 1
ATOM 1092 C C . ASP A 1 135 ? 11.403 -25.580 -10.744 1.00 80.44 135 ASP A C 1
ATOM 1094 O O . ASP A 1 135 ? 11.205 -25.726 -11.950 1.00 80.44 135 ASP A O 1
ATOM 1098 N N . ASP A 1 136 ? 12.247 -24.645 -10.280 1.00 79.62 136 ASP A N 1
ATOM 1099 C CA . ASP A 1 136 ? 13.057 -23.801 -11.165 1.00 79.62 136 ASP A CA 1
ATOM 1100 C C . ASP A 1 136 ? 14.151 -24.638 -11.863 1.00 79.62 136 ASP A C 1
ATOM 1102 O O . ASP A 1 136 ? 14.708 -25.566 -11.262 1.00 79.62 136 ASP A O 1
ATOM 1106 N N . PRO A 1 137 ? 14.546 -24.292 -13.107 1.00 90.56 137 PRO A N 1
ATOM 1107 C CA . PRO A 1 137 ? 15.728 -24.869 -13.738 1.00 90.56 137 PRO A CA 1
ATOM 1108 C C . PRO A 1 137 ? 16.955 -24.752 -12.827 1.00 90.56 137 PRO A C 1
ATOM 1110 O O . PRO A 1 137 ? 17.173 -23.718 -12.192 1.00 90.56 137 PRO A O 1
ATOM 1113 N N . PHE A 1 138 ? 17.784 -25.799 -12.792 1.00 87.56 138 PHE A N 1
ATOM 1114 C CA . PHE A 1 138 ? 18.894 -25.917 -11.840 1.00 87.56 138 PHE A CA 1
ATOM 1115 C C . PHE A 1 138 ? 19.812 -24.685 -11.807 1.00 87.56 138 PHE A C 1
ATOM 1117 O O . PHE A 1 138 ? 20.178 -24.224 -10.729 1.00 87.56 138 PHE A O 1
ATOM 1124 N N . ASP A 1 139 ? 20.135 -24.112 -12.967 1.00 86.25 139 ASP A N 1
ATOM 1125 C CA . ASP A 1 139 ? 20.996 -22.929 -13.061 1.00 86.25 139 ASP A CA 1
ATOM 1126 C C . ASP A 1 139 ? 20.362 -21.690 -12.408 1.00 86.25 139 ASP A C 1
ATOM 1128 O O . ASP A 1 139 ? 21.044 -20.877 -11.778 1.00 86.25 139 ASP A O 1
ATOM 1132 N N . GLU A 1 140 ? 19.040 -21.547 -12.521 1.00 73.56 140 GLU A N 1
ATOM 1133 C CA . GLU A 1 140 ? 18.298 -20.454 -11.901 1.00 73.56 140 GLU A CA 1
ATOM 1134 C C . GLU A 1 140 ? 18.214 -20.638 -10.383 1.00 73.56 140 GLU A C 1
ATOM 1136 O O . GLU A 1 140 ? 18.471 -19.688 -9.636 1.00 73.56 140 GLU A O 1
ATOM 1141 N N . PHE A 1 141 ? 17.938 -21.864 -9.932 1.00 84.75 141 PHE A N 1
ATOM 1142 C CA . PHE A 1 141 ? 17.951 -22.231 -8.519 1.00 84.75 141 PHE A CA 1
ATOM 1143 C C . PHE A 1 141 ? 19.327 -21.990 -7.884 1.00 84.75 141 PHE A C 1
ATOM 1145 O O . PHE A 1 141 ? 19.431 -21.302 -6.867 1.00 84.75 141 PHE A O 1
ATOM 1152 N N . ALA A 1 142 ? 20.397 -22.494 -8.507 1.00 86.81 142 ALA A N 1
ATOM 1153 C CA . ALA A 1 142 ? 21.767 -22.361 -8.021 1.00 86.81 142 ALA A CA 1
ATOM 1154 C C . ALA A 1 142 ? 22.193 -20.890 -7.920 1.00 86.81 142 ALA A C 1
ATOM 1156 O O . ALA A 1 142 ? 22.788 -20.482 -6.922 1.00 86.81 142 ALA A O 1
ATOM 1157 N N . ARG A 1 143 ? 21.824 -20.065 -8.908 1.00 84.19 143 ARG A N 1
ATOM 1158 C CA . ARG A 1 143 ? 22.085 -18.621 -8.886 1.00 84.19 143 ARG A CA 1
ATOM 1159 C C . ARG A 1 143 ? 21.341 -17.914 -7.751 1.00 84.19 143 ARG A C 1
ATOM 1161 O O . ARG A 1 143 ? 21.943 -17.097 -7.055 1.00 84.19 143 ARG A O 1
ATOM 1168 N N . LYS A 1 144 ? 20.048 -18.208 -7.558 1.00 80.12 144 LYS A N 1
ATOM 1169 C CA . LYS A 1 144 ? 19.247 -17.632 -6.461 1.00 80.12 144 LYS A CA 1
ATOM 1170 C C . LYS A 1 144 ? 19.811 -18.043 -5.097 1.00 80.12 144 LYS A C 1
ATOM 1172 O O . LYS A 1 144 ? 19.871 -17.214 -4.193 1.00 80.12 144 LYS A O 1
ATOM 1177 N N . LEU A 1 145 ? 20.271 -19.289 -4.964 1.00 87.19 145 LEU A N 1
ATOM 1178 C CA . LEU A 1 145 ? 20.879 -19.809 -3.740 1.00 87.19 145 LEU A CA 1
ATOM 1179 C C . LEU A 1 145 ? 22.232 -19.146 -3.429 1.00 87.19 145 LEU A C 1
ATOM 1181 O O . LEU A 1 145 ? 22.457 -18.743 -2.291 1.00 87.19 145 LEU A O 1
ATOM 1185 N N . ASP A 1 146 ? 23.106 -18.978 -4.426 1.00 85.81 146 ASP A N 1
ATOM 1186 C CA . ASP A 1 146 ? 24.396 -18.282 -4.273 1.00 85.81 146 ASP A CA 1
ATOM 1187 C C . ASP A 1 146 ? 24.206 -16.815 -3.858 1.00 85.81 146 ASP A C 1
ATOM 1189 O O . ASP A 1 146 ? 24.879 -16.317 -2.953 1.00 85.81 146 ASP A O 1
ATOM 1193 N N . GLN A 1 147 ? 23.232 -16.132 -4.464 1.00 78.75 147 GLN A N 1
ATOM 1194 C CA . GLN A 1 147 ? 22.875 -14.772 -4.076 1.00 78.75 147 GLN A CA 1
ATOM 1195 C C . GLN A 1 147 ? 22.407 -14.704 -2.615 1.00 78.75 147 GLN A C 1
ATOM 1197 O O . GLN A 1 147 ? 22.883 -13.860 -1.85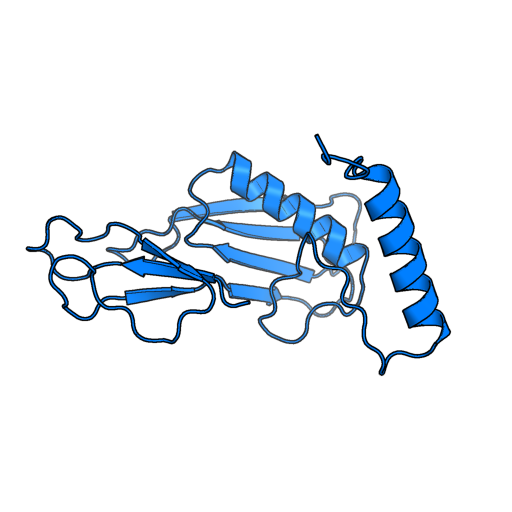6 1.00 78.75 147 GLN A O 1
ATOM 1202 N N . LEU A 1 148 ? 21.520 -15.616 -2.210 1.00 81.56 148 LEU A N 1
ATOM 1203 C CA . LEU A 1 148 ? 20.998 -15.686 -0.845 1.00 81.56 148 LEU A CA 1
ATOM 1204 C C . LEU A 1 148 ? 22.118 -15.979 0.166 1.00 81.56 148 LEU A C 1
ATOM 1206 O O . LEU A 1 148 ? 22.158 -15.372 1.235 1.00 81.56 148 LEU A O 1
ATOM 1210 N N . SER A 1 149 ? 23.078 -16.833 -0.202 1.00 83.06 149 SER A N 1
ATOM 1211 C CA . SER A 1 149 ? 24.274 -17.111 0.601 1.00 83.06 149 SER A CA 1
ATOM 1212 C C . SER A 1 149 ? 25.119 -15.854 0.831 1.00 83.06 149 SER A C 1
ATOM 1214 O O . SER A 1 149 ? 25.487 -15.564 1.968 1.00 83.06 149 SER A O 1
ATOM 1216 N N . LYS A 1 150 ? 25.391 -15.065 -0.216 1.00 82.25 150 LYS A N 1
ATOM 1217 C CA . LYS A 1 150 ? 26.171 -13.815 -0.114 1.00 82.25 150 LYS A CA 1
ATOM 1218 C C . LYS A 1 150 ? 25.469 -12.754 0.729 1.00 82.25 150 LYS A C 1
ATOM 1220 O O . LYS A 1 150 ? 26.108 -1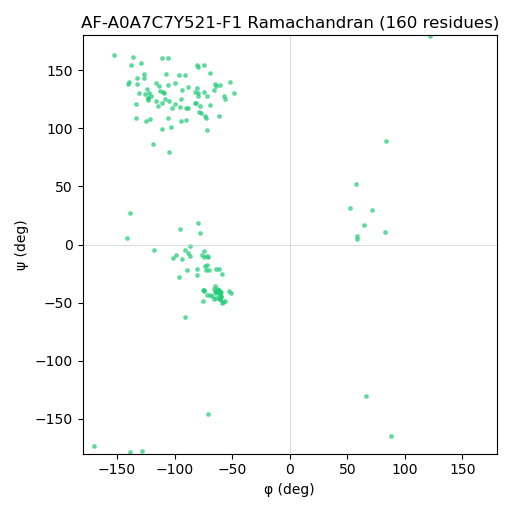2.068 1.523 1.00 82.25 150 LYS A O 1
ATOM 1225 N N . GLU A 1 151 ? 24.155 -12.622 0.566 1.00 77.06 151 GLU A N 1
ATOM 1226 C CA . GLU A 1 151 ? 23.345 -11.693 1.358 1.00 77.06 151 GLU A CA 1
ATOM 1227 C C . GLU A 1 151 ? 23.311 -12.096 2.841 1.00 77.06 151 GLU A C 1
ATOM 1229 O O . GLU A 1 151 ? 23.424 -11.231 3.711 1.00 77.06 151 GLU A O 1
ATOM 1234 N N . TRP A 1 152 ? 23.240 -13.398 3.139 1.00 74.50 152 TRP A N 1
ATOM 1235 C CA . TRP A 1 152 ? 23.343 -13.923 4.503 1.00 74.50 152 TRP A CA 1
ATOM 1236 C C . TRP A 1 152 ? 24.720 -13.667 5.133 1.00 74.50 152 TRP A C 1
ATOM 1238 O O . TRP A 1 152 ? 24.807 -13.262 6.291 1.00 74.50 152 TRP A O 1
ATOM 1248 N N . GLU A 1 153 ? 25.806 -13.848 4.381 1.00 79.19 153 GLU A N 1
ATOM 1249 C CA . GLU A 1 153 ? 27.157 -13.541 4.868 1.00 79.19 153 GLU A CA 1
ATOM 1250 C C . GLU A 1 153 ? 27.340 -12.049 5.165 1.00 79.19 153 GLU A C 1
ATOM 1252 O O . GLU A 1 153 ? 27.916 -11.685 6.193 1.00 79.19 153 GLU A O 1
ATOM 1257 N N . ALA A 1 154 ? 26.796 -11.179 4.312 1.00 74.69 154 ALA A N 1
ATOM 1258 C CA . ALA A 1 154 ? 26.854 -9.732 4.489 1.00 74.69 154 ALA A CA 1
ATOM 1259 C C . ALA A 1 154 ? 25.987 -9.2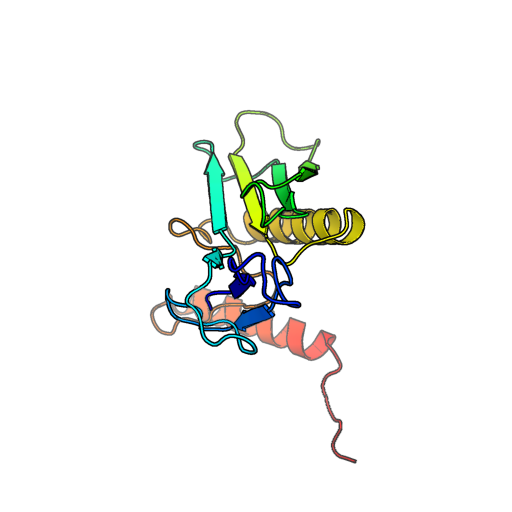19 5.653 1.00 74.69 154 ALA A C 1
ATOM 1261 O O . ALA A 1 154 ? 26.241 -8.132 6.172 1.00 74.69 154 ALA A O 1
ATOM 1262 N N . SER A 1 155 ? 24.970 -9.974 6.083 1.00 71.56 155 SER A N 1
ATOM 1263 C CA . SER A 1 155 ? 24.034 -9.525 7.117 1.00 71.56 155 SER A CA 1
ATOM 1264 C C . SER A 1 155 ? 24.603 -9.586 8.539 1.00 71.56 155 SER A C 1
ATOM 1266 O O . SER A 1 155 ? 23.946 -9.119 9.468 1.00 71.56 155 SER A O 1
ATOM 1268 N N . GLY A 1 156 ? 25.780 -10.192 8.740 1.00 64.12 156 GLY A N 1
ATOM 1269 C CA . GLY A 1 156 ? 26.428 -10.281 10.053 1.00 64.12 156 GLY A CA 1
ATOM 1270 C C . GLY A 1 156 ? 25.651 -11.097 11.095 1.00 64.12 156 GLY A C 1
ATOM 1271 O O . GLY A 1 156 ? 25.945 -11.004 12.279 1.00 64.12 156 GLY A O 1
ATOM 1272 N N . LEU A 1 157 ? 24.674 -11.916 10.678 1.00 65.38 157 LEU A N 1
ATOM 1273 C CA . LEU A 1 157 ? 23.850 -12.759 11.566 1.00 65.38 157 LEU A CA 1
ATOM 1274 C C . LEU A 1 157 ? 24.575 -14.030 12.050 1.00 65.38 157 LEU A C 1
ATOM 1276 O O . LEU A 1 157 ? 23.959 -14.917 12.647 1.00 65.38 157 LEU A O 1
ATOM 1280 N N . ARG A 1 158 ? 25.885 -14.134 11.804 1.00 59.44 158 ARG A N 1
ATOM 1281 C CA . ARG A 1 158 ? 26.726 -15.175 12.389 1.00 59.44 158 ARG A CA 1
ATOM 1282 C C . ARG A 1 158 ? 26.916 -14.856 13.879 1.00 59.44 158 ARG A C 1
ATOM 1284 O O . ARG A 1 158 ? 27.753 -14.043 14.235 1.00 59.44 158 ARG A O 1
ATOM 1291 N N . GLU A 1 159 ? 26.119 -15.530 14.710 1.00 56.31 159 GLU A N 1
ATOM 1292 C CA . GLU A 1 159 ? 26.324 -15.752 16.154 1.00 56.31 159 GLU A CA 1
ATOM 1293 C C . GLU A 1 159 ? 25.868 -14.645 17.132 1.00 56.31 159 GLU A C 1
ATOM 1295 O O . GLU A 1 159 ? 26.648 -13.845 17.633 1.00 56.31 159 GLU A O 1
ATOM 1300 N N . GLN A 1 160 ? 24.602 -14.727 17.563 1.00 48.31 160 GLN A N 1
ATOM 1301 C CA . GLN A 1 160 ? 24.267 -14.565 18.987 1.00 48.31 160 GLN A CA 1
ATOM 1302 C C . GLN A 1 160 ? 23.947 -15.949 19.568 1.00 48.31 160 GLN A C 1
ATOM 1304 O O . GLN A 1 160 ? 22.793 -16.354 19.690 1.00 48.31 160 GLN A O 1
ATOM 1309 N N . ARG A 1 161 ? 24.991 -16.720 19.875 1.00 51.12 161 ARG A N 1
ATOM 1310 C CA . ARG A 1 161 ? 24.929 -17.740 20.926 1.00 51.12 161 ARG A CA 1
ATOM 1311 C C . ARG A 1 161 ? 25.823 -17.239 22.055 1.00 51.12 161 ARG A C 1
ATOM 1313 O O . ARG A 1 161 ? 27.040 -17.343 21.957 1.00 51.12 161 ARG A O 1
ATOM 1320 N N . GLY A 1 162 ? 25.190 -16.657 23.068 1.00 37.84 162 GLY A N 1
ATOM 1321 C CA . GLY A 1 162 ? 25.802 -16.092 24.268 1.00 37.84 162 GLY A CA 1
ATOM 1322 C C . GLY A 1 162 ? 24.734 -15.425 25.108 1.00 37.84 162 GLY A C 1
ATOM 1323 O O . GLY A 1 162 ? 24.388 -14.278 24.762 1.00 37.84 162 GLY A O 1
#

Nearest PDB structures (foldseek):
  3gs9-assembly1_A  TM=4.429E-01  e=8.487E-01  Listeria monocytogenes EGD-e
  7wpj-assembly1_A  TM=4.539E-01  e=5.329E+00  Staphylococcus aureus
  2x7i-assembly1_A  TM=2.634E-01  e=9.246E+00  Staphylococcus aureus subsp. aureus MRSA252
  1f9t-assembly1_A  TM=3.264E-01  e=7.695E+00  Saccharomyces cerevisiae

Foldseek 3Di:
DKWWWWAACPPPDPRHQPTDTDDPDDQWDADPGPRHTTHIDIKWKDKDFDDLAAFKEKEQEDARRNVRGRPDIAMDGDPVDDDTHMYMYIYGDPDRDNVVRNVLGVLQNVQSRVDGPQDDGGDRNDSPDLDQDPPDDPVVNVVSVVVVVVVVVVVPPPDPPD

Sequence (162 aa):
MKRGVGYCENTECEDYAKGVFLLNHGDTFYCPRCRQLGKVEKERGFYTGNSDIFKEVRVEYNFDPINGVYREIGIVRDESLWGRNNVYTLQSPLIKTEKRALKVAEAILANLNRYRGLLNGDEIPRTTEITLSFDDPFDEFARKLDQLSKEWEASGLREQRG

Secondary structure (DSSP, 8-state):
--EEEEEB--TTSTTBT-EEEEES--S-EE-TTT--EEEEEEPEEEEE-SSS-EEEEEEEEEEETTTTEEEEEEEEE-TT--SS-EEEEEE-TT---HHHHHHHHHHHHHHHHHSTT---TT----SS-----TTS-HHHHHHHHHHHHHHHHHTT-S----